Protein AF-A0A259PLF9-F1 (afdb_monomer_lite)

Foldseek 3Di:
DDFDADPQARHTDDPPPPDPDPPCNDPPPPPDQPCNVVVVVVVVPFWKWKWFQDPNDIDDTDTDNDDPSPSDPPTMDMDGDDDFFAWDKAFWAWDQDPVRDIDTHHPPDPDGQKIWTARRRPRHTDDMDGRD

pLDDT: mean 81.63, std 12.29, range [51.59, 94.69]

Sequence (132 aa):
MIKVDCAVCGAPLDPFDLKPHKCLSKERLMKPHRHAELIKAWADGAEIQERALIDGSWSTWRDTRIPTWNGTALHYDYRIKPKQKPDVVEEVYVMKRLNGEVCICQGFHEIPNVRFIWDGETDKLKSIEIIK

Secondary structure (DSSP, 8-state):
---EE-TTT-PEEPTT--S-----------PPPTTHHHHHHHHTT--EEEEEEETTEEPPPEEESS----S-TTTEEEEEPPPPPPPEEEEEEEEE-TTSPEEEESSSSSS-SEEEEE-TTT--EEEEEE--

Structure (mmCIF, N/CA/C/O backbone):
data_AF-A0A259PLF9-F1
#
_entry.id   AF-A0A259PLF9-F1
#
loop_
_atom_site.group_PDB
_atom_site.id
_atom_site.type_symbol
_atom_site.label_atom_id
_atom_site.label_alt_id
_atom_site.label_comp_id
_atom_site.label_asym_id
_atom_site.label_entity_id
_atom_site.label_seq_id
_atom_site.pdbx_PDB_ins_code
_atom_site.Cartn_x
_atom_site.Cartn_y
_atom_site.Cartn_z
_atom_site.occupancy
_atom_site.B_iso_or_equiv
_atom_site.auth_seq_id
_atom_site.auth_comp_id
_atom_site.auth_asym_id
_atom_site.auth_atom_id
_atom_site.pdbx_PDB_model_num
ATOM 1 N N . MET A 1 1 ? 26.932 -28.502 -58.976 1.00 58.03 1 MET A N 1
ATOM 2 C CA . MET A 1 1 ? 26.121 -28.610 -57.745 1.00 58.03 1 MET A CA 1
ATOM 3 C C . MET A 1 1 ? 26.383 -27.341 -56.944 1.00 58.03 1 MET A C 1
ATOM 5 O O . MET A 1 1 ? 27.518 -27.147 -56.527 1.00 58.03 1 MET A O 1
ATOM 9 N N . ILE A 1 2 ? 25.423 -26.414 -56.883 1.00 61.88 2 ILE A N 1
ATOM 10 C CA . ILE A 1 2 ? 25.596 -25.133 -56.177 1.00 61.88 2 ILE A CA 1
ATOM 11 C C . ILE A 1 2 ? 25.503 -25.442 -54.683 1.00 61.88 2 ILE A C 1
ATOM 13 O O . ILE A 1 2 ? 24.462 -25.900 -54.224 1.00 61.88 2 ILE A O 1
ATOM 17 N N . LYS A 1 3 ? 26.602 -25.257 -53.949 1.00 63.75 3 LYS A N 1
ATOM 18 C CA . LYS A 1 3 ? 26.592 -25.313 -52.485 1.00 63.75 3 LYS A CA 1
ATOM 19 C C . LYS A 1 3 ? 26.143 -23.950 -51.983 1.00 63.75 3 LYS A C 1
ATOM 21 O O . LYS A 1 3 ? 26.723 -22.940 -52.375 1.00 63.75 3 LYS A O 1
ATOM 26 N N . VAL A 1 4 ? 25.089 -23.927 -51.181 1.00 68.44 4 VAL A N 1
ATOM 27 C CA . VAL A 1 4 ? 24.628 -22.718 -50.504 1.00 68.44 4 VAL A CA 1
ATOM 28 C C . VAL A 1 4 ? 25.009 -22.890 -49.047 1.00 68.44 4 VAL A C 1
ATOM 30 O O . VAL A 1 4 ? 24.538 -23.821 -48.410 1.00 68.44 4 VAL A O 1
ATOM 33 N N . ASP A 1 5 ? 25.865 -22.026 -48.518 1.00 76.31 5 ASP A N 1
ATOM 34 C CA . ASP A 1 5 ? 26.240 -22.081 -47.106 1.00 76.31 5 ASP A CA 1
ATOM 35 C C . ASP A 1 5 ? 25.428 -21.053 -46.311 1.00 76.31 5 ASP A C 1
ATOM 37 O O . ASP A 1 5 ? 25.110 -19.958 -46.785 1.00 76.31 5 ASP A O 1
ATOM 41 N N . CYS A 1 6 ? 25.068 -21.397 -45.077 1.00 67.31 6 CYS A N 1
ATOM 42 C CA . CYS A 1 6 ? 24.357 -20.499 -44.181 1.00 67.31 6 CYS A CA 1
ATOM 43 C C . CYS A 1 6 ? 25.236 -19.290 -43.829 1.00 67.31 6 CYS A C 1
ATOM 45 O O . CYS A 1 6 ? 26.245 -19.436 -43.143 1.00 67.31 6 CYS A O 1
ATOM 47 N N . ALA A 1 7 ? 24.805 -18.078 -44.185 1.00 68.81 7 ALA A N 1
ATOM 48 C CA . ALA A 1 7 ? 25.539 -16.838 -43.899 1.00 68.81 7 ALA A CA 1
ATOM 49 C C . ALA A 1 7 ? 25.782 -16.556 -42.397 1.00 68.81 7 ALA A C 1
ATOM 51 O O . ALA A 1 7 ? 26.573 -15.681 -42.055 1.00 68.81 7 ALA A O 1
ATOM 52 N N . VAL A 1 8 ? 25.100 -17.272 -41.494 1.00 64.25 8 VAL A N 1
ATOM 53 C CA . VAL A 1 8 ? 25.186 -17.067 -40.038 1.00 64.25 8 VAL A CA 1
ATOM 54 C C . VAL A 1 8 ? 26.118 -18.069 -39.350 1.00 64.25 8 VAL A C 1
ATOM 56 O O . VAL A 1 8 ? 26.772 -17.710 -38.374 1.00 64.25 8 VAL A O 1
ATOM 59 N N . CYS A 1 9 ? 26.191 -19.315 -39.825 1.00 67.50 9 CYS A N 1
ATOM 60 C CA . CYS A 1 9 ? 26.995 -20.365 -39.180 1.00 67.50 9 CYS A CA 1
ATOM 61 C C . CYS A 1 9 ? 27.938 -21.126 -40.121 1.00 67.50 9 CYS A C 1
ATOM 63 O O . CYS A 1 9 ? 28.681 -21.982 -39.655 1.00 67.50 9 CYS A O 1
ATOM 65 N N . GLY A 1 10 ? 27.919 -20.839 -41.425 1.00 69.06 10 GLY A N 1
ATOM 66 C CA . GLY A 1 10 ? 28.740 -21.518 -42.431 1.00 69.06 10 GLY A CA 1
ATOM 67 C C . GLY A 1 10 ? 28.355 -22.976 -42.691 1.00 69.06 10 GLY A C 1
ATOM 68 O O . GLY A 1 10 ? 29.079 -23.672 -43.394 1.00 69.06 10 GLY A O 1
ATOM 69 N N . ALA A 1 11 ? 27.245 -23.461 -42.123 1.00 74.69 11 ALA A N 1
ATOM 70 C CA . ALA A 1 11 ? 26.775 -24.820 -42.365 1.00 74.69 11 ALA A CA 1
ATOM 71 C C . ALA A 1 11 ? 26.258 -24.971 -43.809 1.00 74.69 11 ALA A C 1
ATOM 73 O O . ALA A 1 11 ? 25.553 -24.072 -44.283 1.00 74.69 11 ALA A O 1
ATOM 74 N N . PRO A 1 12 ? 26.558 -26.091 -44.489 1.00 74.12 12 PRO A N 1
ATOM 75 C CA . PRO A 1 12 ? 26.049 -26.358 -45.827 1.00 74.12 12 PRO A CA 1
ATOM 76 C C . PRO A 1 12 ? 24.528 -26.540 -45.778 1.00 74.12 12 PRO A C 1
ATOM 78 O O . PRO A 1 12 ? 24.018 -27.382 -45.039 1.00 74.12 12 PRO A O 1
ATOM 81 N N . LEU A 1 13 ? 23.807 -25.736 -46.556 1.00 69.94 13 LEU A N 1
ATOM 82 C CA . LEU A 1 13 ? 22.363 -25.828 -46.741 1.00 69.94 13 LEU A CA 1
ATOM 83 C C . LEU A 1 13 ? 22.071 -26.643 -48.000 1.00 69.94 13 LEU A C 1
ATOM 85 O O . LEU A 1 13 ? 22.624 -26.378 -49.071 1.00 69.94 13 LEU A O 1
ATOM 89 N N . ASP A 1 14 ? 21.179 -27.624 -47.871 1.00 73.06 14 ASP A N 1
ATOM 90 C CA . ASP A 1 14 ? 20.593 -28.294 -49.027 1.00 73.06 14 ASP A CA 1
ATOM 91 C C . ASP A 1 14 ? 19.516 -27.373 -49.637 1.00 73.06 14 ASP A C 1
ATOM 93 O O . ASP A 1 14 ? 18.559 -27.026 -48.939 1.00 73.06 14 ASP A O 1
ATOM 97 N N . PRO A 1 15 ? 19.636 -26.960 -50.915 1.00 66.00 15 PRO A N 1
ATOM 98 C CA . PRO A 1 15 ? 18.648 -26.104 -51.574 1.00 66.00 15 PRO A CA 1
ATOM 99 C C . PRO A 1 15 ? 17.238 -26.708 -51.664 1.00 66.00 15 PRO A C 1
ATOM 101 O O . PRO A 1 15 ? 16.289 -25.972 -51.932 1.00 66.00 15 PRO A O 1
ATOM 104 N N . PHE A 1 16 ? 17.094 -28.025 -51.484 1.00 68.25 16 PHE A N 1
ATOM 105 C CA . PHE A 1 16 ? 15.825 -28.746 -51.593 1.00 68.25 16 PHE A CA 1
ATOM 106 C C . PHE A 1 16 ? 15.225 -29.151 -50.240 1.00 68.25 16 PHE A C 1
ATOM 108 O O . PHE A 1 16 ? 14.099 -29.655 -50.206 1.00 68.25 16 PHE A O 1
ATOM 115 N N . ASP A 1 17 ? 15.921 -28.912 -49.122 1.00 68.31 17 ASP A N 1
ATOM 116 C CA . ASP A 1 17 ? 15.356 -29.140 -47.792 1.00 68.31 17 ASP A CA 1
ATOM 117 C C . ASP A 1 17 ? 14.509 -27.930 -47.370 1.00 68.31 17 ASP A C 1
ATOM 119 O O . ASP A 1 17 ? 15.006 -26.896 -46.928 1.00 68.31 17 ASP A O 1
ATOM 123 N N . LEU A 1 18 ? 13.188 -28.058 -47.526 1.00 57.88 18 LEU A N 1
ATOM 124 C CA . LEU A 1 18 ? 12.201 -27.045 -47.129 1.00 57.88 18 LEU A CA 1
ATOM 125 C C . LEU A 1 18 ? 12.026 -26.938 -45.603 1.00 57.88 18 LEU A C 1
ATOM 127 O O . LEU A 1 18 ? 11.200 -26.152 -45.131 1.00 57.88 18 LEU A O 1
ATOM 131 N N . LYS A 1 19 ? 12.751 -27.732 -44.805 1.00 65.81 19 LYS A N 1
ATOM 132 C CA . LYS A 1 19 ? 12.690 -27.630 -43.347 1.00 65.81 19 LYS A CA 1
ATOM 133 C C . LYS A 1 19 ? 13.455 -26.392 -42.877 1.00 65.81 19 LYS A C 1
ATOM 135 O O . LYS A 1 19 ? 14.540 -26.103 -43.378 1.00 65.81 19 LYS A O 1
ATOM 140 N N . PRO A 1 20 ? 12.941 -25.668 -41.868 1.00 57.81 20 PRO A N 1
ATOM 141 C CA . PRO A 1 20 ? 13.685 -24.572 -41.270 1.00 57.81 20 PRO A CA 1
ATOM 142 C C . PRO A 1 20 ? 15.001 -25.110 -40.696 1.00 57.81 20 PRO A C 1
ATOM 144 O O . PRO A 1 20 ? 15.012 -25.840 -39.703 1.00 57.81 20 PRO A O 1
ATOM 147 N N . HIS A 1 21 ? 16.117 -24.749 -41.330 1.00 63.91 21 HIS A N 1
ATOM 148 C CA . HIS A 1 21 ? 17.449 -25.046 -40.824 1.00 63.91 21 HIS A CA 1
ATOM 149 C C . HIS A 1 21 ? 17.592 -24.410 -39.437 1.00 63.91 21 HIS A C 1
ATOM 151 O O . HIS A 1 21 ? 17.515 -23.186 -39.282 1.00 63.91 21 HIS A O 1
ATOM 157 N N . LYS A 1 22 ? 17.796 -25.245 -38.412 1.00 62.31 22 LYS A N 1
ATOM 158 C CA . LYS A 1 22 ? 18.032 -24.800 -37.036 1.00 62.31 22 LYS A CA 1
ATOM 159 C C . LYS A 1 22 ? 19.447 -24.239 -36.948 1.00 62.31 22 LYS A C 1
ATOM 161 O O . LYS A 1 22 ? 20.366 -24.887 -36.460 1.00 62.31 22 LYS A O 1
ATOM 166 N N . CYS A 1 23 ? 19.618 -23.024 -37.458 1.00 55.00 23 CYS A N 1
ATOM 167 C CA . CYS A 1 23 ? 20.852 -22.285 -37.302 1.00 55.00 23 CYS A CA 1
ATOM 168 C C . CYS A 1 23 ? 21.063 -22.087 -35.805 1.00 55.00 23 CYS A C 1
ATOM 170 O O . CYS A 1 23 ? 20.285 -21.388 -35.154 1.00 55.00 23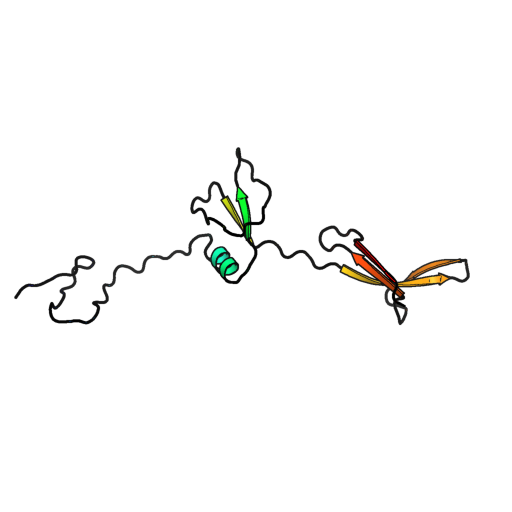 CYS A O 1
ATOM 172 N N . LEU A 1 24 ? 22.112 -22.701 -35.260 1.00 56.09 24 LEU A N 1
ATOM 173 C CA . LEU A 1 24 ? 22.614 -22.425 -33.918 1.00 56.09 24 LEU A CA 1
ATOM 174 C C . LEU A 1 24 ? 23.246 -21.026 -33.919 1.00 56.09 24 LEU A C 1
ATOM 176 O O . LEU A 1 24 ? 24.419 -20.843 -33.605 1.00 56.09 24 LEU A O 1
ATOM 180 N N . SER A 1 25 ? 22.486 -20.005 -34.325 1.00 51.59 25 SER A N 1
ATOM 181 C CA . SER A 1 25 ? 22.816 -18.634 -34.004 1.00 51.59 25 SER A CA 1
ATOM 182 C C . SER A 1 25 ? 22.679 -18.554 -32.497 1.00 51.59 25 SER A C 1
ATOM 184 O O . SER A 1 25 ? 21.564 -18.413 -32.001 1.00 51.59 25 SER A O 1
ATOM 186 N N . LYS A 1 26 ? 23.811 -18.776 -31.819 1.00 55.12 26 LYS A N 1
ATOM 187 C CA . LYS A 1 26 ? 24.139 -18.340 -30.467 1.00 55.12 26 LYS A CA 1
ATOM 188 C C . LYS A 1 26 ? 22.896 -18.110 -29.631 1.00 55.12 26 LYS A C 1
ATOM 190 O O . LYS A 1 26 ? 22.250 -17.074 -29.789 1.00 55.12 26 LYS A O 1
ATOM 195 N N . GLU A 1 27 ? 22.634 -19.038 -28.717 1.00 55.16 27 GLU A N 1
ATOM 196 C CA . GLU A 1 27 ? 22.041 -18.734 -27.419 1.00 55.16 27 GLU A CA 1
ATOM 197 C C . GLU A 1 27 ? 22.442 -17.304 -27.043 1.00 55.16 27 GLU A C 1
ATOM 199 O O . GLU A 1 27 ? 23.571 -17.040 -26.619 1.00 55.16 27 GLU A O 1
ATOM 204 N N . ARG A 1 28 ? 21.568 -16.327 -27.331 1.00 58.28 28 ARG A N 1
ATOM 205 C CA . ARG A 1 28 ? 21.775 -14.980 -26.827 1.00 58.28 28 ARG A CA 1
ATOM 206 C C . ARG A 1 28 ? 21.787 -15.226 -25.341 1.00 58.28 28 ARG A C 1
ATOM 208 O O . ARG A 1 28 ? 20.824 -15.780 -24.816 1.00 58.28 28 ARG A O 1
ATOM 215 N N . LEU A 1 29 ? 22.891 -14.876 -24.695 1.00 58.94 29 LEU A N 1
ATOM 216 C CA . LEU A 1 29 ? 22.947 -14.674 -23.260 1.00 58.94 29 LEU A CA 1
ATOM 217 C C . LEU A 1 29 ? 21.880 -13.618 -22.952 1.00 58.94 29 LEU A C 1
ATOM 219 O O . LEU A 1 29 ? 22.163 -12.424 -22.893 1.00 58.94 29 LEU A O 1
ATOM 223 N N . MET A 1 30 ? 20.628 -14.069 -22.860 1.00 61.84 30 MET A N 1
ATOM 224 C CA . MET A 1 30 ? 19.430 -13.325 -22.515 1.00 61.84 30 MET A CA 1
ATOM 225 C C . MET A 1 30 ? 19.538 -13.111 -21.020 1.00 61.84 30 MET A C 1
ATOM 227 O O . MET A 1 30 ? 18.786 -13.679 -20.234 1.00 61.84 30 MET A O 1
ATOM 231 N N . LYS A 1 31 ? 20.558 -12.350 -20.611 1.00 67.56 31 LYS A N 1
ATOM 232 C CA . LYS A 1 31 ? 20.589 -11.830 -19.260 1.00 67.56 31 LYS A CA 1
ATOM 233 C C . LYS A 1 31 ? 19.285 -11.053 -19.129 1.00 67.56 31 LYS A C 1
ATOM 235 O O . LYS A 1 31 ? 19.055 -10.164 -19.958 1.00 67.56 31 LYS A O 1
ATOM 240 N N . PRO A 1 32 ? 18.404 -11.442 -18.194 1.00 75.62 32 PRO A N 1
ATOM 241 C CA . PRO A 1 32 ? 17.143 -10.753 -18.032 1.00 75.62 32 PRO A CA 1
ATOM 242 C C . PRO A 1 32 ? 17.438 -9.266 -17.883 1.00 75.62 32 PRO A C 1
ATOM 244 O O . PRO A 1 32 ? 18.407 -8.871 -17.227 1.00 75.62 32 PRO A O 1
ATOM 247 N N . HIS A 1 33 ? 16.637 -8.440 -18.556 1.00 79.31 33 HIS A N 1
ATOM 248 C CA . HIS A 1 33 ? 16.712 -7.002 -18.359 1.00 79.31 33 HIS A CA 1
ATOM 249 C C . HIS A 1 33 ? 16.618 -6.720 -16.855 1.00 79.31 33 HIS A C 1
ATOM 251 O O . HIS A 1 33 ? 15.892 -7.412 -16.147 1.00 79.31 33 HIS A O 1
ATOM 257 N N . ARG A 1 34 ? 17.309 -5.698 -16.350 1.00 83.19 34 ARG A N 1
ATOM 258 C CA . ARG A 1 34 ? 17.283 -5.354 -14.915 1.00 83.19 34 ARG A CA 1
ATOM 259 C C . ARG A 1 34 ? 15.867 -5.143 -14.355 1.00 83.19 34 ARG A C 1
ATOM 261 O O . ARG A 1 34 ? 15.645 -5.308 -13.167 1.00 83.19 34 ARG A O 1
ATOM 268 N N . HIS A 1 35 ? 14.912 -4.804 -15.223 1.00 88.44 35 HIS A N 1
ATOM 269 C CA . HIS A 1 35 ? 13.496 -4.648 -14.883 1.00 88.44 35 HIS A CA 1
ATOM 270 C C . HIS A 1 35 ? 12.631 -5.855 -15.266 1.00 88.44 35 HIS A C 1
ATOM 272 O O . HIS A 1 35 ? 11.416 -5.729 -15.252 1.00 88.44 35 HIS A O 1
ATOM 278 N N . ALA A 1 36 ? 13.197 -6.995 -15.667 1.00 90.00 36 ALA A N 1
ATOM 279 C CA . ALA A 1 36 ? 12.420 -8.130 -16.169 1.00 90.00 36 ALA A CA 1
ATOM 280 C C . ALA A 1 36 ? 11.359 -8.593 -15.159 1.00 90.00 36 ALA A C 1
ATOM 282 O O . ALA A 1 36 ? 10.217 -8.835 -15.539 1.00 90.00 36 ALA A O 1
ATOM 283 N N . GLU A 1 37 ? 11.709 -8.637 -13.873 1.00 90.62 37 GLU A N 1
ATOM 284 C CA . GLU A 1 37 ? 10.771 -8.983 -12.799 1.00 90.62 37 GLU A CA 1
ATOM 285 C C . GLU A 1 37 ? 9.683 -7.918 -12.606 1.00 90.62 37 GLU A C 1
ATOM 287 O O . GLU A 1 37 ? 8.514 -8.260 -12.457 1.00 90.62 37 GLU A O 1
ATOM 292 N N . LEU A 1 38 ? 10.038 -6.630 -12.683 1.00 92.56 38 LEU A N 1
ATOM 293 C CA . LEU A 1 38 ? 9.083 -5.520 -12.576 1.00 92.56 38 LEU A CA 1
ATOM 294 C C . LEU A 1 38 ? 8.124 -5.470 -13.770 1.00 92.56 38 LEU A C 1
ATOM 296 O O . LEU A 1 38 ? 6.932 -5.255 -13.584 1.00 92.56 38 LEU A O 1
ATOM 300 N N . ILE A 1 39 ? 8.632 -5.700 -14.984 1.00 92.56 39 ILE A N 1
ATOM 301 C CA . ILE A 1 39 ? 7.836 -5.772 -16.215 1.00 92.56 39 ILE A CA 1
ATOM 302 C C . ILE A 1 39 ? 6.852 -6.934 -16.121 1.00 92.56 39 ILE A C 1
ATOM 304 O O . ILE A 1 39 ? 5.686 -6.771 -16.466 1.00 92.56 39 ILE A O 1
ATOM 308 N N . LYS A 1 40 ? 7.308 -8.092 -15.625 1.00 93.31 40 LYS A N 1
ATOM 309 C CA . LYS A 1 40 ? 6.441 -9.247 -15.402 1.00 93.31 40 LYS A CA 1
ATOM 310 C C . LYS A 1 40 ? 5.345 -8.924 -14.385 1.00 93.31 40 LYS A C 1
ATOM 312 O O . LYS A 1 40 ? 4.176 -9.097 -14.697 1.00 93.31 40 LYS A O 1
ATOM 317 N N . ALA A 1 41 ? 5.707 -8.382 -13.222 1.00 92.19 41 ALA A N 1
ATOM 318 C CA . ALA A 1 41 ? 4.735 -8.007 -12.197 1.00 92.19 41 ALA A CA 1
ATOM 319 C C . ALA A 1 41 ? 3.718 -6.974 -12.710 1.00 92.19 41 ALA A C 1
ATOM 321 O O . ALA A 1 41 ? 2.530 -7.090 -12.430 1.00 92.19 41 ALA A O 1
ATOM 322 N N . TRP A 1 42 ? 4.165 -5.989 -13.492 1.00 94.62 42 TRP A N 1
ATOM 323 C CA . TRP A 1 42 ? 3.291 -5.004 -14.128 1.00 94.62 42 TRP A CA 1
ATOM 324 C C . TRP A 1 42 ? 2.336 -5.642 -15.147 1.00 94.62 42 TRP A C 1
ATOM 326 O O . TRP A 1 42 ? 1.151 -5.319 -15.150 1.00 94.62 42 TRP A O 1
ATOM 336 N N . ALA A 1 43 ? 2.817 -6.588 -15.962 1.00 93.12 43 ALA A N 1
ATOM 337 C CA . ALA A 1 43 ? 1.980 -7.348 -16.894 1.00 93.12 43 ALA A CA 1
ATOM 338 C C . ALA A 1 43 ? 0.944 -8.233 -16.174 1.00 93.12 43 ALA A C 1
ATOM 340 O O . ALA A 1 43 ? -0.164 -8.403 -16.677 1.00 93.12 43 ALA A O 1
ATOM 341 N N . ASP A 1 44 ? 1.277 -8.726 -14.979 1.00 94.69 44 ASP A N 1
ATOM 342 C CA . ASP A 1 44 ? 0.365 -9.454 -14.089 1.00 94.69 44 ASP A CA 1
ATOM 343 C C . ASP A 1 44 ? -0.615 -8.517 -13.335 1.00 94.69 44 ASP A C 1
ATOM 345 O O . ASP A 1 44 ? -1.458 -8.984 -12.568 1.00 94.69 44 ASP A O 1
ATOM 349 N N . GLY A 1 45 ? -0.533 -7.196 -13.548 1.00 91.44 45 GLY A N 1
ATOM 350 C CA . GLY A 1 45 ? -1.449 -6.192 -12.993 1.00 91.44 45 GLY A CA 1
ATOM 351 C C . GLY A 1 45 ? -0.942 -5.442 -11.756 1.00 91.44 45 GLY A C 1
ATOM 352 O O . GLY A 1 45 ? -1.724 -4.744 -11.109 1.00 91.44 45 GLY A O 1
ATOM 353 N N . ALA A 1 46 ? 0.339 -5.558 -11.396 1.00 92.06 46 ALA A N 1
ATOM 354 C CA . ALA A 1 46 ? 0.907 -4.788 -10.292 1.00 92.06 46 ALA A CA 1
ATOM 355 C C . ALA A 1 46 ? 1.034 -3.293 -10.637 1.00 92.06 46 ALA A C 1
ATOM 357 O O . ALA A 1 46 ? 1.461 -2.916 -11.730 1.00 92.06 46 ALA A O 1
ATOM 358 N N . GLU A 1 47 ? 0.738 -2.426 -9.666 1.00 93.56 47 GLU A N 1
ATOM 359 C CA . GLU A 1 47 ? 0.999 -0.990 -9.787 1.00 93.56 47 GLU A CA 1
ATOM 360 C C . GLU A 1 47 ? 2.501 -0.706 -9.634 1.00 93.56 47 GLU A C 1
ATOM 362 O O . GLU A 1 47 ? 3.154 -1.205 -8.714 1.00 93.56 47 GLU A O 1
ATOM 367 N N . ILE A 1 48 ? 3.052 0.119 -10.526 1.00 93.69 48 ILE A N 1
ATOM 368 C CA . ILE A 1 48 ? 4.462 0.518 -10.519 1.00 93.69 48 ILE A CA 1
ATOM 369 C C . ILE A 1 48 ? 4.573 1.983 -10.106 1.00 93.69 48 ILE A C 1
ATOM 371 O O . ILE A 1 48 ? 3.767 2.829 -10.499 1.00 93.69 48 ILE A O 1
ATOM 375 N N . GLN A 1 49 ? 5.610 2.283 -9.334 1.00 93.75 49 GLN A N 1
ATOM 376 C CA . GLN A 1 49 ? 6.067 3.640 -9.086 1.00 93.75 49 GLN A CA 1
ATOM 377 C C . GLN A 1 49 ? 7.411 3.873 -9.766 1.00 93.75 49 GLN A C 1
ATOM 379 O O . GLN A 1 49 ? 8.271 2.990 -9.777 1.00 93.75 49 GLN A O 1
ATOM 384 N N . GLU A 1 50 ? 7.602 5.081 -10.284 1.00 92.25 50 GLU A N 1
ATOM 385 C CA . GLU A 1 50 ? 8.874 5.546 -10.831 1.00 92.25 50 GLU A CA 1
ATOM 386 C C . GLU A 1 50 ? 9.366 6.794 -10.096 1.00 92.25 50 GLU A C 1
ATOM 388 O O . GLU A 1 50 ? 8.589 7.552 -9.505 1.00 92.25 50 GLU A O 1
ATOM 393 N N . ARG A 1 51 ? 10.679 7.005 -10.128 1.00 91.81 51 ARG A N 1
ATOM 394 C CA . ARG A 1 51 ? 11.313 8.261 -9.726 1.00 91.81 51 ARG A CA 1
ATOM 395 C C . ARG A 1 51 ? 12.452 8.592 -10.674 1.00 91.81 51 ARG A C 1
ATOM 397 O O . ARG A 1 51 ? 13.096 7.693 -11.218 1.00 91.81 51 ARG A O 1
ATOM 404 N N . ALA A 1 52 ? 12.707 9.883 -10.835 1.00 90.62 52 ALA A N 1
ATOM 405 C CA . ALA A 1 52 ? 13.775 10.388 -11.678 1.00 90.62 52 ALA A CA 1
ATOM 406 C C . ALA A 1 52 ? 14.901 10.978 -10.827 1.00 90.62 52 ALA A C 1
ATOM 408 O O . ALA A 1 52 ? 14.654 11.531 -9.754 1.00 90.62 52 ALA A O 1
ATOM 409 N N . LEU A 1 53 ? 16.133 10.878 -11.315 1.00 90.50 53 LEU A N 1
ATOM 410 C CA . LEU A 1 53 ? 17.259 11.626 -10.769 1.00 90.50 53 LEU A CA 1
ATOM 411 C C . LEU A 1 53 ? 17.280 13.015 -11.422 1.00 90.50 53 LEU A C 1
ATOM 413 O O . LEU A 1 53 ? 17.557 13.130 -12.615 1.00 90.50 53 LEU A O 1
ATOM 417 N N . ILE A 1 54 ? 16.969 14.054 -10.649 1.00 86.81 54 ILE A N 1
ATOM 418 C CA . ILE A 1 54 ? 16.905 15.455 -11.085 1.00 86.81 54 ILE A CA 1
ATOM 419 C C . ILE A 1 54 ? 17.951 16.224 -10.278 1.00 86.81 54 ILE A C 1
ATOM 421 O O . ILE A 1 54 ? 17.948 16.157 -9.051 1.00 86.81 54 ILE A O 1
ATOM 425 N N . ASP A 1 55 ? 18.879 16.901 -10.954 1.00 87.56 55 ASP A N 1
ATOM 426 C CA . ASP A 1 55 ? 19.941 17.701 -10.320 1.00 87.56 55 ASP A CA 1
ATOM 427 C C . ASP A 1 55 ? 20.735 16.935 -9.240 1.00 87.56 55 ASP A C 1
ATOM 429 O O . ASP A 1 55 ? 21.070 17.451 -8.175 1.00 87.56 55 ASP A O 1
ATOM 433 N N . GLY A 1 56 ? 21.009 15.650 -9.500 1.00 88.31 56 GLY A N 1
ATOM 434 C CA . GLY A 1 56 ? 21.745 14.768 -8.586 1.00 88.31 56 GLY A CA 1
ATOM 435 C C . GLY A 1 56 ? 20.935 14.245 -7.394 1.00 88.31 56 GLY A C 1
ATOM 436 O O . GLY A 1 56 ? 21.481 13.510 -6.575 1.00 88.31 56 GLY A O 1
ATOM 437 N N . SER A 1 57 ? 19.641 14.568 -7.306 1.00 90.19 57 SER A N 1
ATOM 438 C CA . SER A 1 57 ? 18.746 14.126 -6.234 1.00 90.19 57 SER A CA 1
ATOM 439 C C . SER A 1 57 ? 17.571 13.317 -6.775 1.00 90.19 57 SER A C 1
ATOM 441 O O . SER A 1 57 ? 17.002 13.612 -7.824 1.00 90.19 57 SER A O 1
ATOM 443 N N . TRP A 1 58 ? 17.194 12.261 -6.058 1.00 91.56 58 TRP A N 1
ATOM 444 C CA . TRP A 1 58 ? 16.042 11.447 -6.435 1.00 91.56 58 TRP A CA 1
ATOM 445 C C . TRP A 1 58 ? 14.741 12.193 -6.148 1.00 91.56 58 TRP A C 1
ATOM 447 O O . TRP A 1 58 ? 14.516 12.652 -5.027 1.00 91.56 58 TRP A O 1
ATOM 457 N N . SER A 1 59 ? 13.856 12.260 -7.140 1.00 91.00 59 SER A N 1
ATOM 458 C CA . SER A 1 59 ? 12.503 12.765 -6.952 1.00 91.00 59 SER A CA 1
ATOM 459 C C . SER A 1 59 ? 11.693 11.850 -6.034 1.00 91.00 59 SER A C 1
ATOM 461 O O . SER A 1 59 ? 12.024 10.681 -5.810 1.00 91.00 59 SER A O 1
ATOM 463 N N . THR A 1 60 ? 10.562 12.364 -5.555 1.00 91.31 60 THR A N 1
ATOM 464 C CA . THR A 1 60 ? 9.541 11.531 -4.921 1.00 91.31 60 THR A CA 1
ATOM 465 C C . THR A 1 60 ? 9.059 10.442 -5.878 1.00 91.31 60 THR A C 1
ATOM 467 O O . THR A 1 60 ? 9.058 10.625 -7.101 1.00 91.31 60 THR A O 1
ATOM 470 N N . TRP A 1 61 ? 8.659 9.308 -5.305 1.00 92.50 61 TRP A N 1
ATOM 471 C CA . TRP A 1 61 ? 8.004 8.232 -6.039 1.00 92.50 61 TRP A CA 1
ATOM 472 C C . TRP A 1 61 ? 6.651 8.703 -6.557 1.00 92.50 61 TRP A C 1
ATOM 474 O O . TRP A 1 61 ? 5.886 9.325 -5.818 1.00 92.50 61 TRP A O 1
ATOM 484 N N . ARG A 1 62 ? 6.358 8.393 -7.817 1.00 90.50 62 ARG A N 1
ATOM 485 C CA . ARG A 1 62 ? 5.081 8.707 -8.457 1.00 90.50 62 ARG A CA 1
ATOM 486 C C . ARG A 1 62 ? 4.510 7.457 -9.096 1.00 90.50 62 ARG A C 1
ATOM 488 O O . ARG A 1 62 ? 5.255 6.663 -9.666 1.00 90.50 62 ARG A O 1
ATOM 495 N N . ASP A 1 63 ? 3.198 7.299 -9.002 1.00 92.12 63 ASP A N 1
ATOM 496 C CA . ASP A 1 63 ? 2.486 6.207 -9.658 1.00 92.12 63 ASP A CA 1
ATOM 497 C C . ASP A 1 63 ? 2.573 6.384 -11.181 1.00 92.12 63 ASP A C 1
ATOM 499 O O . ASP A 1 63 ? 2.292 7.466 -11.704 1.00 92.12 63 ASP A O 1
ATOM 503 N N . THR A 1 64 ? 2.951 5.323 -11.897 1.00 89.50 64 THR A N 1
ATOM 504 C CA . THR A 1 64 ? 3.011 5.317 -13.363 1.00 89.50 64 THR A CA 1
ATOM 505 C C . THR A 1 64 ? 2.224 4.143 -13.925 1.00 89.50 64 THR A C 1
ATOM 507 O O . THR A 1 64 ? 2.399 2.990 -13.532 1.00 89.50 64 THR A O 1
ATOM 510 N N . ARG A 1 65 ? 1.316 4.438 -14.859 1.00 88.31 65 ARG A N 1
ATOM 511 C CA . ARG A 1 65 ? 0.532 3.413 -15.567 1.00 88.31 65 ARG A CA 1
ATOM 512 C C . ARG A 1 65 ? 1.224 2.918 -16.831 1.00 88.31 65 ARG A C 1
ATOM 514 O O . ARG A 1 65 ? 0.891 1.844 -17.318 1.00 88.31 65 ARG A O 1
ATOM 521 N N . ILE A 1 66 ? 2.157 3.706 -17.364 1.00 88.56 66 ILE A N 1
ATOM 522 C CA . ILE A 1 66 ? 2.847 3.442 -18.629 1.00 88.56 66 ILE A CA 1
ATOM 523 C C . ILE A 1 66 ? 4.354 3.629 -18.388 1.00 88.56 66 ILE A C 1
ATOM 525 O O . ILE A 1 66 ? 4.935 4.617 -18.843 1.00 88.56 66 ILE A O 1
ATOM 529 N N . PRO A 1 67 ? 4.993 2.727 -17.618 1.00 87.88 67 PRO A N 1
ATOM 530 C CA . PRO A 1 67 ? 6.427 2.796 -17.379 1.00 87.88 67 PRO A CA 1
ATOM 531 C C . PRO A 1 67 ? 7.184 2.661 -18.703 1.00 87.88 67 PRO A C 1
ATOM 533 O O . PRO A 1 67 ? 6.990 1.717 -19.467 1.00 87.88 67 PRO A O 1
ATOM 536 N N . THR A 1 68 ? 8.079 3.609 -18.972 1.00 86.06 68 THR A N 1
ATOM 537 C CA . THR A 1 68 ? 8.913 3.620 -20.188 1.00 86.06 68 THR A CA 1
ATOM 538 C C . THR A 1 68 ? 10.058 2.609 -20.135 1.00 86.06 68 THR A C 1
ATOM 540 O O . THR A 1 68 ? 10.716 2.369 -21.146 1.00 86.06 68 THR A O 1
ATOM 543 N N . TRP A 1 69 ? 10.301 2.017 -18.958 1.00 87.56 69 TRP A N 1
ATOM 544 C CA . TRP A 1 69 ? 11.357 1.040 -18.692 1.00 87.56 69 TRP A CA 1
ATOM 545 C C . TRP A 1 69 ? 12.729 1.480 -19.198 1.00 87.56 69 TRP A C 1
ATOM 547 O O . TRP A 1 69 ? 13.474 0.663 -19.742 1.00 87.56 69 TRP A O 1
ATOM 557 N N . ASN A 1 70 ? 13.068 2.761 -19.020 1.00 78.62 70 ASN A N 1
ATOM 558 C CA . ASN A 1 70 ? 14.281 3.331 -19.593 1.00 78.62 70 ASN A CA 1
ATOM 559 C C . ASN A 1 70 ? 15.508 2.473 -19.232 1.00 78.62 70 ASN A C 1
ATOM 561 O O . ASN A 1 70 ? 15.796 2.217 -18.060 1.00 78.62 70 ASN A O 1
ATOM 565 N N . GLY A 1 71 ? 16.214 1.979 -20.251 1.00 66.62 71 GLY A N 1
ATOM 566 C CA . GLY A 1 71 ? 17.358 1.082 -20.087 1.00 66.62 71 GLY A CA 1
ATOM 567 C C . GLY A 1 71 ? 18.538 1.736 -19.363 1.00 66.62 71 GLY A C 1
ATOM 568 O O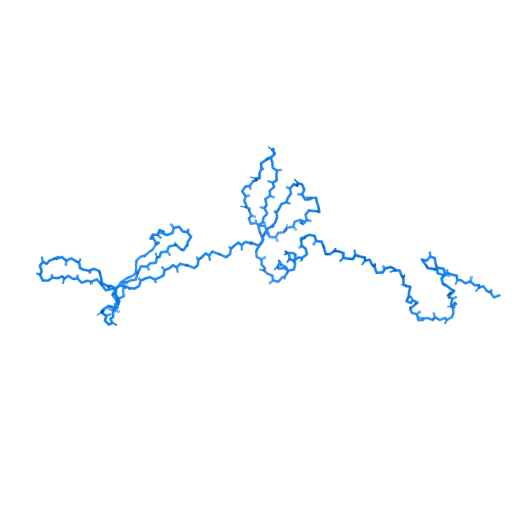 . GLY A 1 71 ? 19.362 1.029 -18.785 1.00 66.62 71 GLY A O 1
ATOM 569 N N . THR A 1 72 ? 18.604 3.072 -19.325 1.00 66.25 72 THR A N 1
ATOM 570 C CA . THR A 1 72 ? 19.677 3.805 -18.645 1.00 66.25 72 THR A CA 1
ATOM 571 C C . THR A 1 72 ? 19.411 3.892 -17.139 1.00 66.25 72 THR A C 1
ATOM 573 O O . THR A 1 72 ? 18.571 4.645 -16.649 1.00 66.25 72 THR A O 1
ATOM 576 N N . ALA A 1 73 ? 20.161 3.097 -16.371 1.00 62.41 73 ALA A N 1
ATOM 577 C CA . ALA A 1 73 ? 20.069 3.029 -14.908 1.00 62.41 73 ALA A CA 1
ATOM 578 C C . ALA A 1 73 ? 20.445 4.308 -14.163 1.00 62.41 73 ALA A C 1
ATOM 580 O O . ALA A 1 73 ? 20.267 4.381 -12.954 1.00 62.41 73 ALA A O 1
ATOM 581 N N . LEU A 1 74 ? 20.948 5.309 -14.878 1.00 70.94 74 LEU A N 1
ATOM 582 C CA . LEU A 1 74 ? 21.499 6.515 -14.282 1.00 70.94 74 LEU A CA 1
ATOM 583 C C . LEU A 1 74 ? 20.435 7.565 -13.945 1.00 70.94 74 LEU A C 1
ATOM 585 O O . LEU A 1 74 ? 20.719 8.459 -13.156 1.00 70.94 74 LEU A O 1
ATOM 589 N N . HIS A 1 75 ? 19.227 7.468 -14.514 1.00 83.69 75 HIS A N 1
ATOM 590 C CA . HIS A 1 75 ? 18.237 8.549 -14.406 1.00 83.69 75 HIS A CA 1
ATOM 591 C C . HIS A 1 75 ? 16.851 8.115 -13.937 1.00 83.69 75 HIS A C 1
ATOM 593 O O . HIS A 1 75 ? 16.074 8.978 -13.540 1.00 83.69 75 HIS A O 1
ATOM 599 N N . TYR A 1 76 ? 16.544 6.815 -13.959 1.00 88.12 76 TYR A N 1
ATOM 600 C CA . TYR A 1 76 ? 15.234 6.291 -13.575 1.00 88.12 76 TYR A CA 1
ATOM 601 C C . TYR A 1 76 ? 15.357 5.039 -12.720 1.00 88.12 76 TYR A C 1
ATOM 6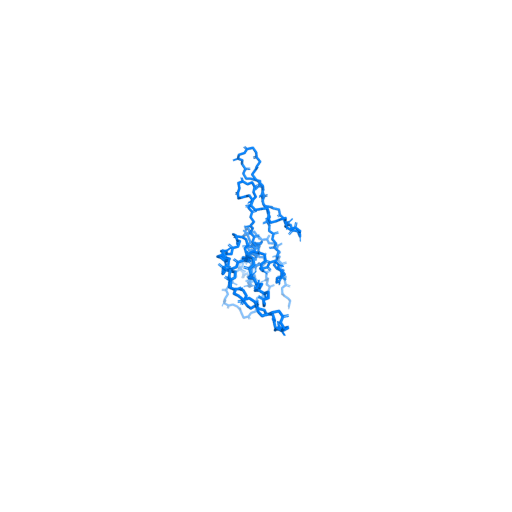03 O O . TYR A 1 76 ? 16.147 4.134 -13.017 1.00 88.12 76 TYR A O 1
ATOM 611 N N . ASP A 1 77 ? 14.518 4.998 -11.693 1.00 90.62 77 ASP A N 1
ATOM 612 C CA . ASP A 1 77 ? 14.360 3.876 -10.785 1.00 90.62 77 ASP A CA 1
ATOM 613 C C . ASP A 1 77 ? 12.879 3.506 -10.687 1.00 90.62 77 ASP A C 1
ATOM 615 O O . ASP A 1 77 ? 12.002 4.372 -10.763 1.00 90.62 77 ASP A O 1
ATOM 619 N N . TYR A 1 78 ? 12.612 2.212 -10.546 1.00 92.31 78 TYR A N 1
AT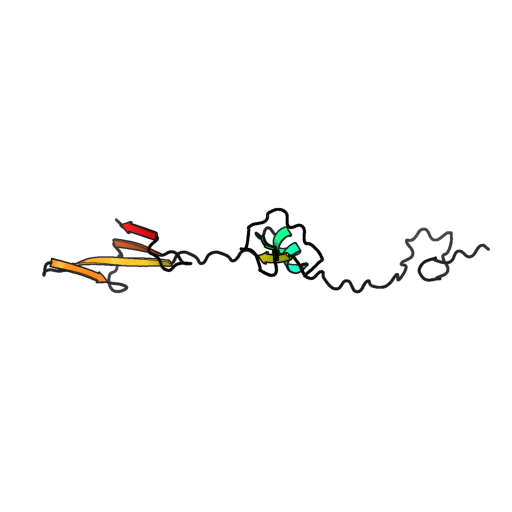OM 620 C CA . TYR A 1 78 ? 11.275 1.635 -10.622 1.00 92.31 78 TYR A CA 1
ATOM 621 C C . TYR A 1 78 ? 11.078 0.656 -9.474 1.00 92.31 78 TYR A C 1
ATOM 623 O O . TYR A 1 78 ? 11.969 -0.126 -9.145 1.00 92.31 78 TYR A O 1
ATOM 631 N N . ARG A 1 79 ? 9.880 0.647 -8.895 1.00 92.38 79 ARG A N 1
ATOM 632 C CA . ARG A 1 79 ? 9.487 -0.349 -7.897 1.00 92.38 79 ARG A CA 1
ATOM 633 C C . ARG A 1 79 ? 8.020 -0.711 -8.038 1.00 92.38 79 ARG A C 1
ATOM 635 O O . ARG A 1 79 ? 7.222 0.092 -8.512 1.00 92.38 79 ARG A O 1
ATOM 642 N N . ILE A 1 80 ? 7.657 -1.891 -7.552 1.00 93.06 80 ILE A N 1
ATOM 643 C CA . ILE A 1 80 ? 6.253 -2.213 -7.289 1.00 93.06 80 ILE A CA 1
ATOM 644 C C . ILE A 1 80 ? 5.782 -1.302 -6.157 1.00 93.06 80 ILE A C 1
ATOM 646 O O . ILE A 1 80 ? 6.483 -1.145 -5.152 1.00 93.06 80 ILE A O 1
ATOM 650 N N . LYS A 1 81 ? 4.616 -0.680 -6.333 1.00 90.00 81 LYS A N 1
ATOM 651 C CA . LYS A 1 81 ? 3.997 0.148 -5.304 1.00 90.00 81 LYS A CA 1
ATOM 652 C C . LYS A 1 81 ? 3.847 -0.691 -4.030 1.00 90.00 81 LYS A C 1
ATOM 654 O O . LYS A 1 81 ? 3.228 -1.759 -4.084 1.00 90.00 81 LYS A O 1
ATOM 659 N N . PRO A 1 82 ? 4.423 -0.259 -2.896 1.00 85.25 82 PRO A N 1
ATOM 660 C CA . PRO A 1 82 ? 4.229 -0.960 -1.637 1.00 85.25 82 PRO A CA 1
ATOM 661 C C . PRO A 1 82 ? 2.731 -1.087 -1.357 1.00 85.25 82 PRO A C 1
ATOM 663 O O . PRO A 1 82 ? 1.996 -0.107 -1.480 1.00 85.25 82 PRO A O 1
ATOM 666 N N . LYS A 1 83 ? 2.272 -2.292 -1.008 1.00 78.62 83 LYS A N 1
ATOM 667 C CA . LYS A 1 83 ? 0.906 -2.463 -0.509 1.00 78.62 83 LYS A CA 1
ATOM 668 C C . LYS A 1 83 ? 0.795 -1.651 0.778 1.00 78.62 83 LYS A C 1
ATOM 670 O O . LYS A 1 83 ? 1.638 -1.826 1.660 1.00 78.62 83 LYS A O 1
ATOM 675 N N . GLN A 1 84 ? -0.206 -0.774 0.856 1.00 75.12 84 GLN A N 1
ATOM 676 C CA . GLN A 1 84 ? -0.489 -0.045 2.089 1.00 75.12 84 GLN A CA 1
ATOM 677 C C . GLN A 1 84 ? -0.658 -1.059 3.218 1.00 75.12 84 GLN A C 1
ATOM 679 O O . GLN A 1 84 ? -1.241 -2.132 3.010 1.00 75.12 84 GLN A O 1
ATOM 684 N N . LYS A 1 85 ? -0.096 -0.757 4.390 1.00 77.75 85 LYS A N 1
ATOM 685 C CA . LYS A 1 85 ? -0.335 -1.601 5.560 1.00 77.75 85 LYS A CA 1
ATOM 686 C C . LYS A 1 85 ? -1.844 -1.596 5.828 1.00 77.75 85 LYS A C 1
ATOM 688 O O . LYS A 1 85 ? -2.444 -0.524 5.767 1.00 77.75 85 LYS A O 1
ATOM 693 N N . PRO A 1 86 ? -2.466 -2.763 6.064 1.00 81.31 86 PRO A N 1
ATOM 694 C CA . PRO A 1 86 ? -3.885 -2.794 6.379 1.00 81.31 86 PRO A CA 1
ATOM 695 C C . PRO A 1 86 ? -4.140 -1.962 7.639 1.00 81.31 86 PRO A C 1
ATOM 697 O O . PRO A 1 86 ? -3.320 -1.977 8.559 1.00 81.31 86 PRO A O 1
ATOM 700 N N . ASP A 1 87 ? -5.267 -1.251 7.662 1.00 88.50 87 ASP A N 1
ATOM 701 C CA . ASP A 1 87 ? -5.715 -0.537 8.856 1.00 88.50 87 ASP A CA 1
ATOM 702 C C . ASP A 1 87 ? -5.829 -1.519 10.032 1.00 88.50 87 ASP A C 1
ATOM 704 O O . ASP A 1 87 ? -6.295 -2.654 9.876 1.00 88.50 87 ASP A O 1
ATOM 708 N N . VAL A 1 88 ? -5.397 -1.083 11.214 1.00 89.00 88 VAL A N 1
ATOM 709 C CA . VAL A 1 88 ? -5.473 -1.892 12.431 1.00 89.00 88 VAL A CA 1
ATOM 710 C C . VAL A 1 88 ? -6.828 -1.652 13.077 1.00 89.00 88 VAL A C 1
ATOM 712 O O . VAL A 1 88 ? -7.201 -0.517 13.374 1.00 89.00 88 VAL A O 1
ATOM 715 N N . VAL A 1 89 ? -7.573 -2.733 13.286 1.00 90.56 89 VAL A N 1
ATOM 716 C CA . VAL A 1 89 ? -8.889 -2.695 13.922 1.00 90.56 89 VAL A CA 1
ATOM 717 C C . VAL A 1 89 ? -8.754 -3.190 15.353 1.00 90.56 89 VAL A C 1
ATOM 719 O O . VAL A 1 89 ? -8.354 -4.331 15.579 1.00 90.56 89 VAL A O 1
ATOM 722 N N . GLU A 1 90 ? -9.115 -2.341 16.310 1.00 90.25 90 GLU A N 1
ATOM 723 C CA . GLU A 1 90 ? -9.132 -2.688 17.728 1.00 90.25 90 GLU A CA 1
ATOM 724 C C . GLU A 1 90 ? -10.545 -2.569 18.287 1.00 90.25 90 GLU A C 1
ATOM 726 O O . GLU A 1 90 ? -11.153 -1.498 18.286 1.00 90.25 90 GLU A O 1
ATOM 731 N N . GLU A 1 91 ? -11.070 -3.680 18.789 1.00 90.75 91 GLU A N 1
ATOM 732 C CA . GLU A 1 91 ? -12.383 -3.729 19.420 1.00 90.75 91 GLU A CA 1
ATOM 733 C C . GLU A 1 91 ? -12.232 -3.666 20.937 1.00 90.75 91 GLU A C 1
ATOM 735 O O . GLU A 1 91 ? -11.461 -4.415 21.543 1.00 90.75 91 GLU A O 1
ATOM 740 N N . VAL A 1 92 ? -12.966 -2.748 21.559 1.00 91.06 92 VAL A N 1
ATOM 741 C CA . VAL A 1 92 ? -12.897 -2.504 22.997 1.00 91.06 92 VAL A CA 1
ATOM 742 C C . VAL A 1 92 ? -14.284 -2.480 23.617 1.00 91.06 92 VAL A C 1
ATOM 744 O O . VAL A 1 92 ? -15.295 -2.215 22.959 1.00 91.06 92 VAL A O 1
ATOM 747 N N . TYR A 1 93 ? -14.318 -2.681 24.929 1.00 90.56 93 TYR A N 1
ATOM 748 C CA . TYR A 1 93 ? -15.499 -2.416 25.728 1.00 90.56 93 TYR A CA 1
ATOM 749 C C . TYR A 1 93 ? -15.314 -1.137 26.544 1.00 90.56 93 TYR A C 1
ATOM 751 O O . TYR A 1 93 ? -14.392 -1.022 27.354 1.00 90.56 93 TYR A O 1
ATOM 759 N N . VAL A 1 94 ? -16.201 -0.172 26.324 1.00 90.25 94 VAL A N 1
ATOM 760 C CA . VAL A 1 94 ? -16.257 1.105 27.029 1.00 90.25 94 VAL A CA 1
ATOM 761 C C . VAL A 1 94 ? -17.425 1.076 28.003 1.00 90.25 94 VAL A C 1
ATOM 763 O O . VAL A 1 94 ? -18.579 0.951 27.601 1.00 90.25 94 VAL A O 1
ATOM 766 N N . MET A 1 95 ? -17.155 1.230 29.295 1.00 88.69 95 MET A N 1
ATOM 767 C CA . MET A 1 95 ? -18.202 1.244 30.317 1.00 88.69 95 MET A CA 1
ATOM 768 C C . MET A 1 95 ? -17.988 2.346 31.337 1.00 88.69 95 MET A C 1
ATOM 770 O O . MET A 1 95 ? -16.859 2.729 31.639 1.00 88.69 95 MET A O 1
ATOM 774 N N . LYS A 1 96 ? -19.088 2.814 31.924 1.00 91.50 96 LYS A N 1
ATOM 775 C CA . LYS A 1 96 ? -19.046 3.719 33.068 1.00 91.50 96 LYS A CA 1
ATOM 776 C C . LYS A 1 96 ? -19.043 2.907 34.363 1.00 91.50 96 LYS A C 1
ATOM 778 O O . LYS A 1 96 ? -19.915 2.067 34.575 1.00 91.50 96 LYS A O 1
ATOM 783 N N . ARG A 1 97 ? -18.053 3.144 35.217 1.00 86.38 97 ARG A N 1
ATOM 784 C CA . ARG A 1 97 ? -17.937 2.560 36.557 1.00 86.38 97 ARG A CA 1
ATOM 785 C C . ARG A 1 97 ? -18.909 3.245 37.525 1.00 86.38 97 ARG A C 1
ATOM 787 O O . ARG A 1 97 ? -19.380 4.354 37.276 1.00 86.38 97 ARG A O 1
ATOM 794 N N . LEU A 1 98 ? -19.170 2.602 38.665 1.00 88.31 98 LEU A N 1
ATOM 795 C CA . LEU A 1 98 ? -20.062 3.127 39.714 1.00 88.31 98 LEU A CA 1
ATOM 796 C C . LEU A 1 98 ? -19.584 4.467 40.299 1.00 88.31 98 LEU A C 1
ATOM 798 O O . LEU A 1 98 ? -20.401 5.284 40.705 1.00 88.31 98 LEU A O 1
ATOM 802 N N . ASN A 1 99 ? -18.272 4.715 40.298 1.00 91.75 99 ASN A N 1
ATOM 803 C CA . ASN A 1 99 ? -17.664 5.980 40.724 1.00 91.75 99 ASN A CA 1
ATOM 804 C C . ASN A 1 99 ? -17.743 7.096 39.659 1.00 91.75 99 ASN A C 1
ATOM 806 O O . ASN A 1 99 ? -17.247 8.193 39.887 1.00 91.75 99 ASN A O 1
ATOM 810 N N . GLY A 1 100 ? -18.354 6.831 38.500 1.00 90.00 100 GLY A N 1
ATOM 811 C CA . GLY A 1 100 ? -18.525 7.797 37.417 1.00 90.00 100 GLY A CA 1
ATOM 812 C C . GLY A 1 100 ? -17.405 7.820 36.373 1.00 90.00 100 GLY A C 1
ATOM 813 O O . GLY A 1 100 ? -17.577 8.481 35.349 1.00 90.00 100 GLY A O 1
ATOM 814 N N . GLU A 1 101 ? -16.312 7.084 36.580 1.00 92.69 101 GLU A N 1
ATOM 815 C CA . GLU A 1 101 ? -15.193 6.992 35.635 1.00 92.69 101 GLU A CA 1
ATOM 816 C C . GLU A 1 101 ? -15.531 6.127 34.417 1.00 92.69 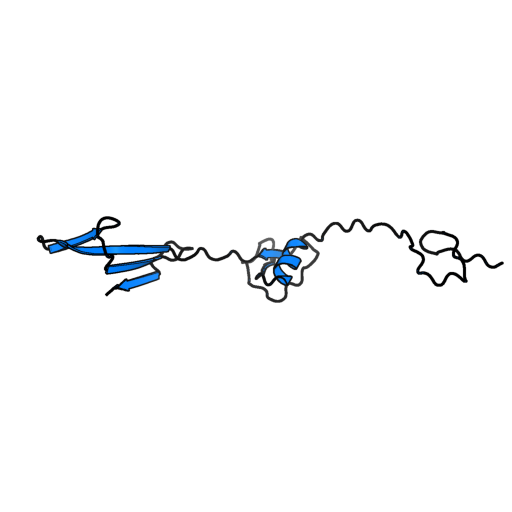101 GLU A C 1
ATOM 818 O O . GLU A 1 101 ? -16.346 5.207 34.491 1.00 92.69 101 GLU A O 1
ATOM 823 N N . VAL A 1 102 ? -14.865 6.382 33.292 1.00 91.38 102 VAL A N 1
ATOM 824 C CA . VAL A 1 102 ? -14.974 5.561 32.080 1.00 91.38 102 VAL A CA 1
ATOM 825 C C . VAL A 1 102 ? -13.813 4.559 32.046 1.00 91.38 102 VAL A C 1
ATOM 827 O O . VAL A 1 102 ? -12.656 4.969 32.067 1.00 91.38 102 VAL A O 1
ATOM 830 N N . CYS A 1 103 ? -14.104 3.252 31.997 1.00 87.31 103 CYS A N 1
ATOM 831 C CA . CYS A 1 103 ? -13.117 2.215 31.652 1.00 87.31 103 CYS A CA 1
ATOM 832 C C . CYS A 1 103 ? -13.164 1.954 30.156 1.00 87.31 103 CYS A C 1
ATOM 834 O O . CYS A 1 103 ? -14.249 1.782 29.603 1.00 87.31 103 CYS A O 1
ATOM 836 N N . ILE A 1 104 ? -11.983 1.830 29.557 1.00 89.56 104 ILE A N 1
ATOM 837 C CA . ILE A 1 104 ? -11.783 1.135 28.291 1.00 89.56 104 ILE A CA 1
ATOM 838 C C . ILE A 1 104 ? -11.060 -0.156 28.639 1.00 89.56 104 ILE A C 1
ATOM 840 O O . ILE A 1 104 ? -9.978 -0.118 29.226 1.00 89.56 104 ILE A O 1
ATOM 844 N N . CYS A 1 105 ? -11.674 -1.289 28.336 1.00 83.19 105 CYS A N 1
ATOM 845 C CA . CYS A 1 105 ? -11.144 -2.580 28.719 1.00 83.19 105 CYS A CA 1
ATOM 846 C C . CYS A 1 105 ? -11.041 -3.481 27.460 1.00 83.19 105 CYS A C 1
ATOM 848 O O . CYS A 1 105 ? -11.996 -3.594 26.689 1.00 83.19 105 CYS A O 1
ATOM 850 N N . GLN A 1 106 ? -9.869 -4.090 27.229 1.00 77.19 106 GLN A N 1
ATOM 851 C CA . GLN A 1 106 ? -9.598 -5.034 26.130 1.00 77.19 106 GLN A CA 1
ATOM 852 C C . GLN A 1 106 ? -9.636 -6.478 26.660 1.00 77.19 106 GLN A C 1
ATOM 854 O O . GLN A 1 106 ? -9.094 -6.754 27.727 1.00 77.19 106 GLN A O 1
ATOM 859 N N . GLY A 1 107 ? -10.281 -7.401 25.940 1.00 64.19 107 GLY A N 1
ATOM 860 C CA . GLY A 1 107 ? -10.176 -8.853 26.172 1.00 64.19 107 GLY A CA 1
ATOM 861 C C . GLY A 1 107 ? -10.952 -9.464 27.352 1.00 64.19 107 GLY A C 1
ATOM 862 O O . GLY A 1 107 ? -11.005 -10.686 27.443 1.00 64.19 107 GLY A O 1
ATOM 863 N N . PHE A 1 108 ? -11.574 -8.669 28.233 1.00 59.94 108 PHE A N 1
ATOM 864 C CA . PHE A 1 108 ? -12.270 -9.180 29.435 1.00 59.94 108 PHE A CA 1
ATOM 865 C C . PHE A 1 108 ? -13.805 -9.114 29.389 1.00 59.94 108 PHE A C 1
ATOM 867 O O . PHE A 1 108 ? -14.459 -9.615 30.299 1.00 59.94 108 PHE A O 1
ATOM 874 N N . HIS A 1 109 ? -14.390 -8.500 28.361 1.00 62.22 109 HIS A N 1
ATOM 875 C CA . HIS A 1 109 ? -15.840 -8.358 28.218 1.00 62.22 109 HIS A CA 1
ATOM 876 C C . HIS A 1 109 ? -16.304 -9.055 26.940 1.00 62.22 109 HIS A C 1
ATOM 878 O O . HIS A 1 109 ? -15.662 -8.925 25.901 1.00 62.22 109 HIS A O 1
ATOM 884 N N . GLU A 1 110 ? -17.405 -9.801 27.031 1.00 68.50 110 GLU A N 1
ATOM 885 C CA . GLU A 1 110 ? -17.837 -10.746 25.990 1.00 68.50 110 GLU A CA 1
ATOM 886 C C . GLU A 1 110 ? -18.304 -10.073 24.691 1.00 68.50 110 GLU A C 1
ATOM 888 O O . GLU A 1 110 ? -18.337 -10.728 23.653 1.00 68.50 110 GLU A O 1
ATOM 893 N N . ILE A 1 111 ? -18.646 -8.778 24.720 1.00 83.00 111 ILE A N 1
ATOM 894 C CA . ILE A 1 111 ? -19.121 -8.051 23.538 1.00 83.00 111 ILE A CA 1
ATOM 895 C C . ILE A 1 111 ? -18.516 -6.640 23.529 1.00 83.00 111 ILE A C 1
ATOM 897 O O . ILE A 1 111 ? -18.865 -5.838 24.398 1.00 83.00 111 ILE A O 1
ATOM 901 N N . PRO A 1 112 ? -17.620 -6.306 22.582 1.00 87.62 112 PRO A N 1
ATOM 902 C CA . PRO A 1 112 ? -17.135 -4.943 22.414 1.00 87.62 112 PRO A CA 1
ATOM 903 C C . PRO A 1 112 ? -18.280 -4.029 21.966 1.00 87.62 112 PRO A C 1
ATOM 905 O O . PRO A 1 112 ? -19.123 -4.415 21.161 1.00 87.62 112 PRO A O 1
ATOM 908 N N . ASN A 1 113 ? -18.304 -2.799 22.475 1.00 90.75 113 ASN A N 1
ATOM 909 C CA . ASN A 1 113 ? -19.301 -1.792 22.097 1.00 90.75 113 ASN A CA 1
ATOM 910 C C . ASN A 1 113 ? -18.696 -0.636 21.285 1.00 90.75 113 ASN A C 1
ATOM 912 O O . ASN A 1 113 ? -19.422 0.244 20.820 1.00 90.75 113 ASN A O 1
ATOM 916 N N . VAL A 1 114 ? -17.373 -0.630 21.094 1.00 92.50 114 VAL A N 1
ATOM 917 C CA . VAL A 1 114 ? -16.659 0.357 20.282 1.00 92.50 114 VAL A CA 1
ATOM 918 C C . VAL A 1 114 ? -15.548 -0.330 19.495 1.00 92.50 114 VAL A C 1
ATOM 920 O O . VAL A 1 114 ? -14.838 -1.191 20.011 1.00 92.50 114 VAL A O 1
ATOM 923 N N . ARG A 1 115 ? -15.376 0.094 18.246 1.00 92.12 115 ARG A N 1
ATOM 924 C CA . ARG A 1 115 ? -14.283 -0.299 17.363 1.00 92.12 115 A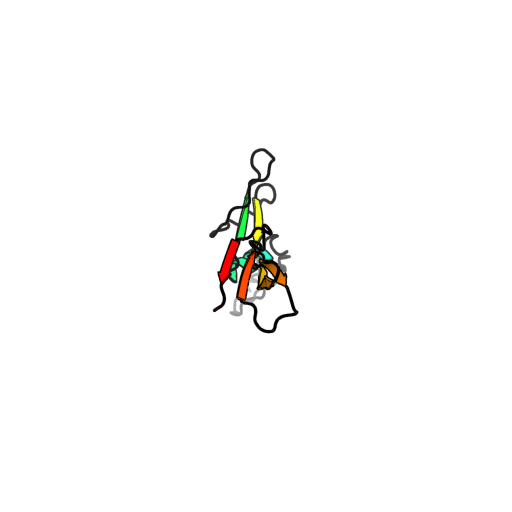RG A CA 1
ATOM 925 C C . ARG A 1 115 ? -13.474 0.934 16.975 1.00 92.12 115 ARG A C 1
ATOM 927 O O . ARG A 1 115 ? -14.024 1.900 16.449 1.00 92.12 115 ARG A O 1
ATOM 934 N N . PHE A 1 116 ? -12.172 0.891 17.216 1.00 93.00 116 PHE A N 1
ATOM 935 C CA . PHE A 1 116 ? -11.212 1.870 16.723 1.00 93.00 116 PHE A CA 1
ATOM 936 C C . PHE A 1 116 ? -10.588 1.362 15.429 1.00 93.00 116 PHE A C 1
ATOM 938 O O . PHE A 1 116 ? -10.214 0.194 15.327 1.00 93.00 116 PHE A O 1
ATOM 945 N N . ILE A 1 117 ? -10.476 2.248 14.447 1.00 92.62 117 ILE A N 1
ATOM 946 C CA . ILE A 1 117 ? -9.781 1.982 13.192 1.00 92.62 117 ILE A CA 1
ATOM 947 C C . ILE A 1 117 ? -8.578 2.916 13.153 1.00 92.62 117 ILE A C 1
ATOM 949 O O . ILE A 1 117 ? -8.725 4.143 13.119 1.00 92.62 117 ILE A O 1
ATOM 953 N N . TRP A 1 118 ? -7.392 2.326 13.172 1.00 92.44 118 TRP A N 1
ATOM 954 C CA . TRP A 1 118 ? -6.114 3.017 13.103 1.00 92.44 118 TRP A CA 1
ATOM 955 C C . TRP A 1 118 ? -5.540 2.889 11.695 1.00 92.44 118 TRP A C 1
ATOM 957 O O . TRP A 1 118 ? -5.583 1.819 11.090 1.00 92.44 118 TRP A O 1
ATOM 967 N N . ASP A 1 119 ? -4.995 3.983 11.176 1.00 88.06 119 ASP A N 1
ATOM 968 C CA . ASP A 1 119 ? -4.254 3.985 9.920 1.00 88.06 119 ASP A CA 1
ATOM 969 C C . ASP A 1 119 ? -2.979 3.144 10.081 1.00 88.06 119 ASP A C 1
ATOM 971 O O . ASP A 1 119 ? -2.100 3.485 10.874 1.00 88.06 119 ASP A O 1
ATOM 975 N N . GLY A 1 120 ? -2.879 2.054 9.317 1.00 84.00 120 GLY A N 1
ATOM 976 C CA . GLY A 1 120 ? -1.758 1.116 9.401 1.00 84.00 120 GLY A CA 1
ATOM 977 C C . GLY A 1 120 ? -0.409 1.693 8.955 1.00 84.00 120 GLY A C 1
ATOM 978 O O . GLY A 1 120 ? 0.633 1.100 9.242 1.00 84.00 120 GLY A O 1
ATOM 979 N N . GLU A 1 121 ? -0.385 2.822 8.242 1.00 82.88 121 GLU A N 1
ATOM 980 C CA . GLU A 1 121 ? 0.845 3.495 7.815 1.00 82.88 121 GLU A CA 1
ATOM 981 C C . GLU A 1 121 ? 1.316 4.553 8.812 1.00 82.88 121 GLU A C 1
ATOM 983 O O . GLU A 1 121 ? 2.526 4.723 8.989 1.00 82.88 121 GLU A O 1
ATOM 988 N N . THR A 1 122 ? 0.381 5.274 9.438 1.00 85.75 122 THR A N 1
ATOM 989 C CA . THR A 1 122 ? 0.694 6.444 10.274 1.00 85.75 122 THR A CA 1
ATOM 990 C C . THR A 1 122 ? 0.496 6.232 11.774 1.00 85.75 122 THR A C 1
ATOM 992 O O . THR A 1 122 ? 0.869 7.120 12.543 1.00 85.75 122 THR A O 1
ATOM 995 N N . ASP A 1 123 ? -0.091 5.103 12.187 1.00 84.38 123 ASP A N 1
ATOM 996 C CA . ASP A 1 123 ? -0.530 4.805 13.561 1.00 84.38 123 ASP A CA 1
ATOM 997 C C . ASP A 1 123 ? -1.482 5.872 14.140 1.00 84.38 123 ASP A C 1
ATOM 999 O O . ASP A 1 123 ? -1.646 6.018 15.353 1.00 84.38 123 ASP A O 1
ATOM 1003 N N . LYS A 1 124 ? -2.131 6.660 13.273 1.00 91.44 124 LYS A N 1
ATOM 1004 C CA . LYS A 1 124 ? -3.103 7.677 13.682 1.00 91.44 124 LYS A CA 1
ATOM 1005 C C . LYS A 1 124 ? -4.506 7.103 13.689 1.00 91.44 124 LYS A C 1
ATOM 1007 O O . LYS A 1 124 ? -4.876 6.299 12.836 1.00 91.44 124 LYS A O 1
ATOM 1012 N N . LEU A 1 125 ? -5.318 7.579 14.629 1.00 92.19 125 LEU A N 1
ATOM 1013 C CA . LEU A 1 125 ? -6.728 7.226 14.676 1.00 92.19 125 LEU A CA 1
ATOM 1014 C C . LEU A 1 125 ? -7.440 7.763 13.429 1.00 92.19 125 LEU A C 1
ATOM 1016 O O . LEU A 1 125 ? -7.459 8.972 13.190 1.00 92.19 125 LEU A O 1
ATOM 1020 N N . LYS A 1 126 ? -8.030 6.856 12.652 1.00 91.12 126 LYS A N 1
ATOM 1021 C CA . LYS A 1 126 ? -8.721 7.151 11.395 1.00 91.12 126 LYS A CA 1
ATOM 1022 C C . LYS A 1 126 ? -10.223 7.296 11.607 1.00 91.12 126 LYS A C 1
ATOM 1024 O O . LYS A 1 126 ? -10.820 8.252 11.116 1.00 91.12 126 LYS A O 1
ATOM 1029 N N . SER A 1 127 ? -10.831 6.381 12.360 1.00 91.88 127 SER A N 1
ATOM 1030 C CA . SER A 1 127 ? -12.256 6.439 12.699 1.00 91.88 127 SER A CA 1
ATOM 1031 C C . SER A 1 127 ? -12.597 5.647 13.964 1.00 91.88 127 SER A C 1
ATOM 1033 O O . SER A 1 127 ? -11.821 4.818 14.441 1.00 91.88 127 SER A O 1
ATOM 1035 N N . ILE A 1 128 ? -13.775 5.943 14.522 1.00 94.50 128 ILE A N 1
ATOM 1036 C CA . ILE A 1 128 ? -14.377 5.239 15.658 1.00 94.50 128 ILE A CA 1
ATOM 1037 C C . ILE A 1 128 ? -15.783 4.803 15.241 1.00 94.50 128 ILE A C 1
ATOM 1039 O O . ILE A 1 128 ? -16.570 5.634 14.785 1.00 94.50 128 ILE A O 1
ATOM 1043 N N . GLU A 1 129 ? -16.112 3.530 15.434 1.00 93.94 129 GLU A N 1
ATOM 1044 C CA . GLU A 1 129 ? -17.443 2.967 15.199 1.00 93.94 129 GLU A CA 1
ATOM 1045 C C . GLU A 1 129 ? -18.055 2.487 16.519 1.00 93.94 129 GLU A C 1
ATOM 1047 O O . GLU A 1 129 ? -17.393 1.832 17.323 1.00 93.94 129 GLU A O 1
ATOM 1052 N N . ILE A 1 130 ? -19.331 2.803 16.750 1.00 92.81 130 ILE A N 1
ATOM 1053 C CA . ILE A 1 130 ? -20.087 2.305 17.906 1.00 92.81 130 ILE A CA 1
ATOM 1054 C C . ILE A 1 130 ? -20.831 1.044 17.472 1.00 92.81 130 ILE A C 1
ATOM 1056 O O . ILE A 1 130 ? -21.653 1.095 16.554 1.00 92.81 130 ILE A O 1
ATOM 1060 N N . ILE A 1 131 ? -20.553 -0.068 18.148 1.00 87.94 131 ILE A N 1
ATOM 1061 C CA . ILE A 1 131 ? -21.210 -1.357 17.928 1.00 87.94 131 ILE A CA 1
ATOM 1062 C C . ILE A 1 131 ? -22.475 -1.365 18.796 1.00 87.94 131 ILE A C 1
ATOM 1064 O O . ILE A 1 131 ? -22.406 -1.087 19.995 1.00 87.94 131 ILE A O 1
ATOM 1068 N N . LYS A 1 132 ? -23.634 -1.602 18.176 1.00 76.81 132 LYS A N 1
ATOM 1069 C CA . LYS A 1 132 ? -24.940 -1.658 18.848 1.00 76.81 132 LYS A CA 1
ATOM 1070 C C . LYS A 1 132 ? -25.399 -3.089 19.050 1.00 76.81 132 LYS A C 1
ATOM 1072 O O . LYS A 1 132 ? -25.163 -3.897 18.126 1.00 76.81 132 LYS A O 1
#

Radius of gyration: 31.42 Å; chains: 1; bounding box: 54×47×98 Å